Protein AF-A0A3L7P9D1-F1 (afdb_monomer_lite)

Radius of gyration: 24.06 Å; chains: 1; bounding box: 42×53×58 Å

pLDDT: mean 73.47, std 16.35, range [30.55, 92.81]

Sequence (96 aa):
MAGEGGAADATRLVRGEAVNGLHHAPRAKRVIYLFMAGGPSQFELYEPKAELQKYHGQPIPESFVKGRRFAFMDTFSKERPKLLGTQRKFSPVGDA

Structure (mmCIF, N/CA/C/O backbone):
data_AF-A0A3L7P9D1-F1
#
_entry.id   AF-A0A3L7P9D1-F1
#
loop_
_atom_site.group_PDB
_atom_site.id
_atom_site.type_symbol
_atom_site.label_atom_id
_atom_site.label_alt_id
_atom_site.label_comp_id
_atom_site.label_asym_id
_atom_site.label_entity_id
_atom_site.label_seq_id
_atom_site.pdbx_PDB_ins_code
_atom_site.Cartn_x
_atom_site.Cartn_y
_atom_site.Cartn_z
_atom_site.occupancy
_atom_site.B_iso_or_equiv
_atom_site.auth_seq_id
_atom_site.auth_comp_id
_atom_site.auth_asym_id
_atom_site.auth_atom_id
_atom_site.pdbx_PDB_model_num
ATOM 1 N N . MET A 1 1 ? -23.857 -41.419 -33.902 1.00 37.31 1 MET A N 1
ATOM 2 C CA . MET A 1 1 ? -22.542 -42.013 -33.600 1.00 37.31 1 MET A CA 1
ATOM 3 C C . MET A 1 1 ? -21.666 -40.908 -33.054 1.00 37.31 1 MET A C 1
ATOM 5 O O . MET A 1 1 ? -21.625 -39.840 -33.648 1.00 37.31 1 MET A O 1
ATOM 9 N N . ALA A 1 2 ? -21.125 -41.140 -31.862 1.00 40.75 2 ALA A N 1
ATOM 10 C CA . ALA A 1 2 ? -20.271 -40.229 -31.116 1.00 40.75 2 ALA A CA 1
ATOM 11 C C . ALA A 1 2 ? -18.891 -40.070 -31.775 1.00 40.75 2 ALA A C 1
ATOM 13 O O . ALA A 1 2 ? -18.465 -40.955 -32.513 1.00 40.75 2 ALA A O 1
ATOM 14 N N . GLY A 1 3 ? -18.200 -38.972 -31.463 1.00 30.55 3 GLY A N 1
ATOM 15 C CA . GLY A 1 3 ? -16.805 -38.771 -31.855 1.00 30.55 3 GLY A CA 1
ATOM 16 C C . GLY A 1 3 ? -16.274 -37.380 -31.514 1.00 30.55 3 GLY A C 1
ATOM 17 O O . GLY A 1 3 ? -16.286 -36.519 -32.377 1.00 30.55 3 GLY A O 1
ATOM 18 N N . GLU A 1 4 ? -15.893 -37.196 -30.242 1.00 34.75 4 GLU A N 1
ATOM 19 C CA . GLU A 1 4 ? -14.686 -36.491 -29.746 1.00 34.75 4 GLU A CA 1
ATOM 20 C C . GLU A 1 4 ? -14.373 -35.095 -30.351 1.00 34.75 4 GLU A C 1
ATOM 22 O O . GLU A 1 4 ? -14.061 -34.947 -31.521 1.00 34.75 4 GLU A O 1
ATOM 27 N N . GLY A 1 5 ? -14.455 -33.975 -29.623 1.00 43.41 5 GLY A N 1
ATOM 28 C CA . GLY A 1 5 ? -13.698 -33.692 -28.401 1.00 43.41 5 GLY A CA 1
ATOM 29 C C . GLY A 1 5 ? -12.249 -33.328 -28.755 1.00 43.41 5 GLY A C 1
ATOM 30 O O . GLY A 1 5 ? -11.432 -34.220 -28.931 1.00 43.41 5 GLY A O 1
ATOM 31 N N . GLY A 1 6 ? -11.905 -32.039 -28.862 1.00 34.44 6 GLY A N 1
ATOM 32 C CA . GLY A 1 6 ? -10.547 -31.639 -29.247 1.00 34.44 6 GLY A CA 1
ATOM 33 C C . GLY A 1 6 ? -10.198 -30.217 -28.835 1.00 34.44 6 GLY A C 1
ATOM 34 O O . GLY A 1 6 ? -10.420 -29.273 -29.583 1.00 34.44 6 GLY A O 1
ATOM 35 N N . ALA A 1 7 ? -9.653 -30.087 -27.628 1.00 43.31 7 ALA A N 1
ATOM 36 C CA . ALA A 1 7 ? -9.144 -28.872 -27.009 1.00 43.31 7 ALA A CA 1
ATOM 37 C C . ALA A 1 7 ? -7.966 -28.264 -27.799 1.00 43.31 7 ALA A C 1
ATOM 39 O O . ALA A 1 7 ? -6.804 -28.418 -27.433 1.00 43.31 7 ALA A O 1
ATOM 40 N N . ALA A 1 8 ? -8.253 -27.577 -28.900 1.00 42.84 8 ALA A N 1
ATOM 41 C CA . ALA A 1 8 ? -7.253 -26.893 -29.708 1.00 42.84 8 ALA A CA 1
ATOM 42 C C . ALA A 1 8 ? -7.055 -25.450 -29.222 1.00 42.84 8 ALA A C 1
ATOM 44 O O . ALA A 1 8 ? -7.416 -24.521 -29.929 1.00 42.84 8 ALA A O 1
ATOM 45 N N . ASP A 1 9 ? -6.515 -25.250 -28.014 1.00 46.81 9 ASP A N 1
ATOM 46 C CA . ASP A 1 9 ? -5.954 -23.924 -27.680 1.00 46.81 9 ASP A CA 1
ATOM 47 C C . ASP A 1 9 ? -4.947 -23.934 -26.518 1.00 46.81 9 ASP A C 1
ATOM 49 O O . ASP A 1 9 ? -3.943 -23.229 -26.527 1.00 46.81 9 ASP A O 1
ATOM 53 N N . ALA A 1 10 ? -5.123 -24.806 -25.523 1.00 45.78 10 ALA A N 1
ATOM 54 C CA . ALA A 1 10 ? -4.279 -24.761 -24.323 1.00 45.78 10 ALA A CA 1
ATOM 55 C C . ALA A 1 10 ? -2.873 -25.378 -24.499 1.00 45.78 10 ALA A C 1
ATOM 57 O O . ALA A 1 10 ? -1.985 -25.154 -23.678 1.00 45.78 10 ALA A O 1
ATOM 58 N N . THR A 1 11 ? -2.639 -26.166 -25.554 1.00 40.66 11 THR A N 1
ATOM 59 C CA . THR A 1 11 ? -1.399 -26.954 -25.700 1.00 40.66 11 THR A CA 1
ATOM 60 C C . THR A 1 11 ? -0.278 -26.208 -26.427 1.00 40.66 11 THR A C 1
ATOM 62 O O . THR A 1 11 ? 0.881 -26.621 -26.342 1.00 40.66 11 THR A O 1
ATOM 65 N N . ARG A 1 12 ? -0.571 -25.093 -27.115 1.00 43.53 12 ARG A N 1
ATOM 66 C CA . ARG A 1 12 ? 0.442 -24.378 -27.912 1.00 43.53 12 ARG A CA 1
ATOM 67 C C . ARG A 1 12 ? 1.491 -23.667 -27.052 1.00 43.53 12 ARG A C 1
ATOM 69 O O . ARG A 1 12 ? 2.625 -23.513 -27.482 1.00 43.53 12 ARG A O 1
ATOM 76 N N . LEU A 1 13 ? 1.155 -23.313 -25.813 1.00 48.75 13 LEU A N 1
ATOM 77 C CA . LEU A 1 13 ? 2.091 -22.672 -24.882 1.00 48.75 13 LEU A CA 1
ATOM 78 C C . LEU A 1 13 ? 3.140 -23.635 -24.299 1.00 48.75 13 LEU A C 1
ATOM 80 O O . LEU A 1 13 ? 4.134 -23.182 -23.736 1.00 48.75 13 LEU A O 1
ATOM 84 N N . VAL A 1 14 ? 2.945 -24.953 -24.424 1.00 49.16 14 VAL A N 1
ATOM 85 C CA . VAL A 1 14 ? 3.792 -25.956 -23.751 1.00 49.16 14 VAL A CA 1
ATOM 86 C C . VAL A 1 14 ? 4.981 -26.394 -24.615 1.00 49.16 14 VAL A C 1
ATOM 88 O O . VAL A 1 14 ? 5.988 -26.873 -24.096 1.00 49.16 14 VAL A O 1
ATOM 91 N N . ARG A 1 15 ? 4.916 -26.196 -25.935 1.00 48.84 15 ARG A N 1
ATOM 92 C CA . ARG A 1 15 ? 6.065 -26.374 -26.830 1.00 48.84 15 ARG A CA 1
ATOM 93 C C . ARG A 1 15 ? 6.541 -25.000 -27.243 1.00 48.84 15 ARG A C 1
ATOM 95 O O . ARG A 1 15 ? 5.777 -24.257 -27.839 1.00 48.84 15 ARG A O 1
ATOM 102 N N . GLY A 1 16 ? 7.794 -24.682 -26.924 1.00 50.84 16 GLY A N 1
ATOM 103 C CA . GLY A 1 16 ? 8.488 -23.464 -27.341 1.00 50.84 16 GLY A CA 1
ATOM 104 C C . GLY A 1 16 ? 8.674 -23.367 -28.856 1.00 50.84 16 GLY A C 1
ATOM 105 O O . GLY A 1 16 ? 9.798 -23.268 -29.338 1.00 50.84 16 GLY A O 1
ATOM 106 N N . GLU A 1 17 ? 7.584 -23.404 -29.615 1.00 55.59 17 GLU A N 1
ATOM 107 C CA . GLU A 1 17 ? 7.549 -22.871 -30.961 1.00 55.59 17 GLU A CA 1
ATOM 108 C C . GLU A 1 17 ? 7.696 -21.364 -30.821 1.00 55.59 17 GLU A C 1
ATOM 110 O O . GLU A 1 17 ? 6.856 -20.684 -30.228 1.00 55.59 17 GLU A O 1
ATOM 115 N N . ALA A 1 18 ? 8.833 -20.865 -31.300 1.00 56.50 18 ALA A N 1
ATOM 116 C CA . ALA A 1 18 ? 9.128 -19.452 -31.342 1.00 56.50 18 ALA A CA 1
ATOM 117 C C . ALA A 1 18 ? 7.920 -18.706 -31.918 1.00 56.50 18 ALA A C 1
ATOM 119 O O . ALA A 1 18 ? 7.480 -18.983 -33.033 1.00 56.50 18 ALA A O 1
ATOM 120 N N . VAL A 1 19 ? 7.400 -17.749 -31.148 1.00 58.94 19 VAL A N 1
ATOM 121 C CA . VAL A 1 19 ? 6.611 -16.644 -31.689 1.00 58.94 19 VAL A CA 1
ATOM 122 C C . VAL A 1 19 ? 7.398 -16.102 -32.879 1.00 58.94 19 VAL A C 1
ATOM 124 O O . VAL A 1 19 ? 8.484 -15.541 -32.716 1.00 58.94 19 VAL A O 1
ATOM 127 N N . ASN A 1 20 ? 6.896 -16.394 -34.077 1.00 59.56 20 ASN A N 1
ATOM 128 C CA . ASN A 1 20 ? 7.526 -16.052 -35.341 1.00 59.56 20 ASN A CA 1
ATOM 129 C C . ASN A 1 20 ? 7.542 -14.518 -35.418 1.00 59.56 20 ASN A C 1
ATOM 131 O O . ASN A 1 20 ? 6.519 -13.901 -35.699 1.00 59.56 20 ASN A O 1
ATOM 135 N N . GLY A 1 21 ? 8.659 -13.900 -35.027 1.00 64.75 21 GLY A N 1
ATOM 136 C CA . GLY A 1 21 ? 8.741 -12.447 -34.841 1.00 64.75 21 GLY A CA 1
ATOM 137 C C . GLY A 1 21 ? 9.845 -11.951 -33.904 1.00 64.75 21 GLY A C 1
ATOM 138 O O . GLY A 1 21 ? 10.117 -10.756 -33.880 1.00 64.75 21 GLY A O 1
ATOM 139 N N . LEU A 1 22 ? 10.526 -12.823 -33.155 1.00 72.44 22 LEU A N 1
ATOM 140 C CA . LEU A 1 22 ? 11.705 -12.408 -32.390 1.00 72.44 22 LEU A CA 1
ATOM 141 C C . LEU A 1 22 ? 12.967 -12.543 -33.248 1.00 72.44 22 LEU A C 1
ATOM 143 O O . LEU A 1 22 ? 13.316 -13.640 -33.678 1.00 72.44 22 LEU A O 1
ATOM 147 N N . HIS A 1 23 ? 13.695 -11.438 -33.444 1.00 78.94 23 HIS A N 1
ATOM 148 C CA . HIS A 1 23 ? 14.982 -11.425 -34.159 1.00 78.94 23 HIS A CA 1
ATOM 149 C C . HIS A 1 23 ? 16.032 -12.375 -33.543 1.00 78.94 23 HIS A C 1
ATOM 151 O O . HIS A 1 23 ? 16.993 -12.763 -34.209 1.00 78.94 23 HIS A O 1
ATOM 157 N N . HIS A 1 24 ? 15.852 -12.781 -32.280 1.00 80.69 24 HIS A N 1
ATOM 158 C CA . HIS A 1 24 ? 16.703 -13.739 -31.580 1.00 80.69 24 HIS A CA 1
ATOM 159 C C . HIS A 1 24 ? 15.882 -14.733 -30.753 1.00 80.69 24 HIS A C 1
ATOM 161 O O . HIS A 1 24 ? 14.875 -14.373 -30.148 1.00 80.69 24 HIS A O 1
ATOM 167 N N . ALA A 1 25 ? 16.375 -15.972 -30.656 1.00 80.44 25 ALA A N 1
ATOM 168 C CA . ALA A 1 25 ? 15.793 -16.983 -29.781 1.00 80.44 25 ALA A CA 1
ATOM 169 C C . ALA A 1 25 ? 15.887 -16.556 -28.297 1.00 80.44 25 ALA A C 1
ATOM 171 O O . ALA A 1 25 ? 16.968 -16.133 -27.856 1.00 80.44 25 ALA A O 1
ATOM 172 N N . PRO A 1 26 ? 14.801 -16.682 -27.510 1.00 78.44 26 PRO A N 1
ATOM 173 C CA . PRO A 1 26 ? 14.829 -16.378 -26.083 1.00 78.44 26 PRO A CA 1
ATOM 174 C C . PRO A 1 26 ? 15.822 -17.302 -25.362 1.00 78.44 26 PRO A C 1
ATOM 176 O O . PRO A 1 26 ? 15.839 -18.510 -25.579 1.00 78.44 26 PRO A O 1
ATOM 179 N N . ARG A 1 27 ? 16.683 -16.727 -24.510 1.00 79.25 27 ARG A N 1
ATOM 180 C CA . ARG A 1 27 ? 17.819 -17.434 -23.885 1.00 79.25 27 ARG A CA 1
ATOM 181 C C . ARG A 1 27 ? 17.999 -17.093 -22.401 1.00 79.25 27 ARG A C 1
ATOM 183 O O . ARG A 1 27 ? 19.060 -16.634 -21.980 1.00 79.25 27 ARG A O 1
ATOM 190 N N . ALA A 1 28 ? 16.968 -17.302 -21.586 1.00 86.31 28 ALA A N 1
ATOM 191 C CA . ALA A 1 28 ? 17.119 -17.197 -20.135 1.00 86.31 28 ALA A CA 1
ATOM 192 C C . ALA A 1 28 ? 17.859 -18.437 -19.598 1.00 86.31 28 ALA A C 1
ATOM 194 O O . ALA A 1 28 ? 17.353 -19.551 -19.687 1.00 86.31 28 ALA A O 1
ATOM 195 N N . LYS A 1 29 ? 19.074 -18.255 -19.056 1.00 84.88 29 LYS A N 1
ATOM 196 C CA . LYS A 1 29 ? 19.880 -19.358 -18.491 1.00 84.88 29 LYS A CA 1
ATOM 197 C C . LYS A 1 29 ? 19.548 -19.660 -17.027 1.00 84.88 29 LYS A C 1
ATOM 199 O O . LYS A 1 29 ? 19.759 -20.781 -16.582 1.00 84.88 29 LYS A O 1
ATOM 204 N N . ARG A 1 30 ? 19.115 -18.651 -16.261 1.00 88.12 30 ARG A N 1
ATOM 205 C CA . ARG A 1 30 ? 18.793 -18.747 -14.827 1.00 88.12 30 ARG A CA 1
ATOM 206 C C . ARG A 1 30 ? 17.700 -17.740 -14.491 1.00 88.12 30 ARG A C 1
ATOM 208 O O . ARG A 1 30 ? 17.770 -16.603 -14.952 1.00 88.12 30 ARG A O 1
ATOM 215 N N . VAL A 1 31 ? 16.741 -18.149 -13.669 1.00 82.62 31 VAL A N 1
ATOM 216 C CA . VAL A 1 31 ? 15.716 -17.273 -13.091 1.00 82.62 31 VAL A CA 1
ATOM 217 C C . VAL A 1 31 ? 15.914 -17.301 -11.582 1.00 82.62 31 VAL A C 1
ATOM 219 O O . VAL A 1 31 ? 15.860 -18.368 -10.977 1.00 82.62 31 VAL A O 1
ATOM 222 N N . ILE A 1 32 ? 16.194 -16.147 -10.980 1.00 83.81 32 ILE A N 1
ATOM 223 C CA . ILE A 1 32 ? 16.315 -16.007 -9.527 1.00 83.81 32 ILE A CA 1
ATOM 224 C C . ILE A 1 32 ? 15.006 -15.396 -9.032 1.00 83.81 32 ILE A C 1
ATOM 226 O O . ILE A 1 32 ? 14.707 -14.248 -9.352 1.00 83.81 32 ILE A O 1
ATOM 230 N N . TYR A 1 33 ? 14.227 -16.168 -8.276 1.00 78.12 33 TYR A N 1
ATOM 231 C CA . TYR A 1 33 ? 13.002 -15.700 -7.630 1.00 78.12 33 TYR A CA 1
ATOM 232 C C . TYR A 1 33 ? 13.243 -15.563 -6.127 1.00 78.12 33 TYR A C 1
ATOM 234 O O . TYR A 1 33 ? 13.523 -16.549 -5.446 1.00 78.12 33 TYR A O 1
ATOM 242 N N . LEU A 1 34 ? 13.162 -14.334 -5.618 1.00 76.00 34 LEU A N 1
ATOM 243 C CA . LEU A 1 34 ? 13.328 -14.024 -4.200 1.00 76.00 34 LEU A CA 1
ATOM 244 C C . LEU A 1 34 ? 11.959 -13.741 -3.577 1.00 76.00 34 LEU A C 1
ATOM 246 O O . LEU A 1 34 ? 11.312 -12.753 -3.919 1.00 76.00 34 LEU A O 1
ATOM 250 N N . PHE A 1 35 ? 11.538 -14.583 -2.632 1.00 70.44 35 PHE A N 1
ATOM 251 C CA . PHE A 1 35 ? 10.378 -14.314 -1.785 1.00 70.44 35 PHE A CA 1
ATOM 252 C C . PHE A 1 35 ? 10.846 -13.653 -0.486 1.00 70.44 35 PHE A C 1
ATOM 254 O O . PHE A 1 35 ? 11.356 -14.311 0.420 1.00 70.44 35 PHE A O 1
ATOM 261 N N . MET A 1 36 ? 10.714 -12.329 -0.409 1.00 74.06 36 MET A N 1
ATOM 262 C CA . MET A 1 36 ? 11.082 -11.561 0.779 1.00 74.06 36 MET A CA 1
ATOM 263 C C . MET A 1 36 ? 9.932 -11.587 1.789 1.00 74.06 36 MET A C 1
ATOM 265 O O . MET A 1 36 ? 8.981 -10.811 1.680 1.00 74.06 36 MET A O 1
ATOM 269 N N . ALA A 1 37 ? 10.019 -12.469 2.787 1.00 73.31 37 ALA A N 1
ATOM 270 C CA . ALA A 1 37 ? 9.092 -12.454 3.913 1.00 73.31 37 ALA A CA 1
ATOM 271 C C . ALA A 1 37 ? 9.236 -11.125 4.679 1.00 73.31 37 ALA A C 1
ATOM 273 O O . 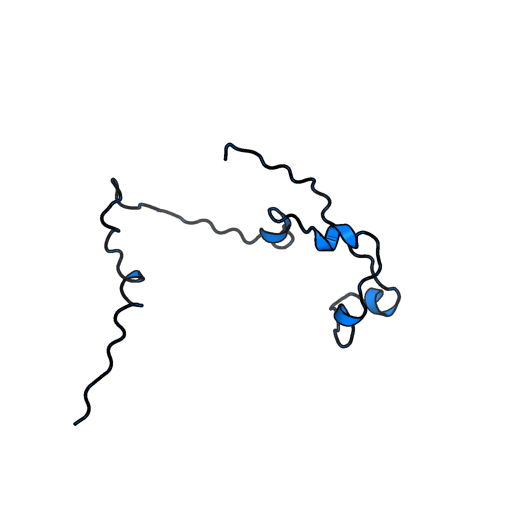ALA A 1 37 ? 10.306 -10.812 5.195 1.00 73.31 37 ALA A O 1
ATOM 274 N N . GLY A 1 38 ? 8.164 -10.331 4.715 1.00 73.31 38 GLY A N 1
ATOM 275 C CA . GLY A 1 38 ? 8.144 -9.013 5.360 1.00 73.31 38 GLY A CA 1
ATOM 276 C C . GLY A 1 38 ? 8.483 -7.831 4.446 1.00 73.31 38 GLY A C 1
ATOM 277 O O . GLY A 1 38 ? 8.449 -6.691 4.904 1.00 73.31 38 GLY A O 1
ATOM 278 N N . GLY A 1 39 ? 8.775 -8.067 3.162 1.00 76.25 39 GLY A N 1
ATOM 279 C CA . GLY A 1 39 ? 8.889 -6.994 2.174 1.00 76.25 39 GLY A CA 1
ATOM 280 C C . GLY A 1 39 ? 7.511 -6.481 1.725 1.00 76.25 39 GLY A C 1
ATOM 281 O O . GLY A 1 39 ? 6.548 -7.253 1.706 1.00 76.25 39 GLY A O 1
ATOM 282 N N . PRO A 1 40 ? 7.386 -5.199 1.339 1.00 73.88 40 PRO A N 1
ATOM 283 C CA . PRO A 1 40 ? 6.151 -4.689 0.755 1.00 73.88 40 PRO A CA 1
ATOM 284 C C . PRO A 1 40 ? 5.861 -5.420 -0.563 1.00 73.88 40 PRO A C 1
ATOM 286 O O . PRO A 1 40 ? 6.744 -5.582 -1.406 1.00 73.88 40 PRO A O 1
ATOM 289 N N . SER A 1 41 ? 4.622 -5.885 -0.737 1.00 77.19 41 SER A N 1
ATOM 290 C CA . SER A 1 41 ? 4.214 -6.568 -1.969 1.00 77.19 41 SER A CA 1
ATOM 291 C C . SER A 1 41 ? 4.246 -5.616 -3.173 1.00 77.19 41 SER A C 1
ATOM 293 O O . SER A 1 41 ? 4.237 -4.394 -3.016 1.00 77.19 41 SER A O 1
ATOM 295 N N . GLN A 1 42 ? 4.213 -6.155 -4.396 1.00 78.69 42 GLN A N 1
ATOM 296 C CA . GLN A 1 42 ? 4.093 -5.342 -5.614 1.00 78.69 42 GLN A CA 1
ATOM 297 C C . GLN A 1 42 ? 2.888 -4.382 -5.546 1.00 78.69 42 GLN A C 1
ATOM 299 O O . GLN A 1 42 ? 2.999 -3.218 -5.927 1.00 78.69 42 GLN A O 1
ATOM 304 N N . PHE A 1 43 ? 1.761 -4.842 -4.995 1.00 77.19 43 PHE A N 1
ATOM 305 C CA . PHE A 1 43 ? 0.561 -4.024 -4.801 1.00 77.19 43 PHE A CA 1
ATOM 306 C C . PHE A 1 43 ? 0.740 -2.940 -3.732 1.00 77.19 43 PHE A C 1
ATOM 308 O O . PHE A 1 43 ? 0.054 -1.923 -3.756 1.00 77.19 43 PHE A O 1
ATOM 315 N N . GLU A 1 44 ? 1.648 -3.130 -2.774 1.00 78.75 44 GLU A N 1
ATOM 316 C CA . GLU A 1 44 ? 2.005 -2.082 -1.812 1.00 78.75 44 GLU A CA 1
ATOM 317 C C . GLU A 1 44 ? 2.941 -1.030 -2.407 1.00 78.75 44 GLU A C 1
ATOM 319 O O . GLU A 1 44 ? 2.931 0.121 -1.973 1.00 78.75 44 GLU A O 1
ATOM 324 N N . LEU A 1 45 ? 3.738 -1.405 -3.408 1.00 80.06 45 LEU A N 1
ATOM 325 C CA . LEU A 1 45 ? 4.786 -0.549 -3.955 1.00 80.06 45 LEU A CA 1
ATOM 326 C C . LEU A 1 45 ? 4.353 0.309 -5.141 1.00 80.06 45 LEU A C 1
ATOM 328 O O . LEU A 1 45 ? 4.863 1.422 -5.271 1.00 80.06 45 LEU A O 1
ATOM 332 N N . TYR A 1 46 ? 3.477 -0.203 -6.006 1.00 78.56 46 TYR A N 1
ATOM 333 C CA . TYR A 1 46 ? 3.231 0.395 -7.326 1.00 78.56 46 TYR A CA 1
ATOM 334 C C . TYR A 1 46 ? 1.795 0.869 -7.554 1.00 78.56 46 TYR A C 1
ATOM 336 O O . TYR A 1 46 ? 1.507 1.415 -8.614 1.00 78.56 46 TYR A O 1
ATOM 344 N N . GLU A 1 47 ? 0.899 0.681 -6.584 1.00 82.06 47 GLU A N 1
ATOM 345 C CA . GLU A 1 47 ? -0.517 1.007 -6.744 1.00 82.06 47 GLU A CA 1
ATOM 346 C C . GLU A 1 47 ? -0.933 2.158 -5.804 1.00 82.06 47 GLU A C 1
ATOM 348 O O . GLU A 1 47 ? -0.754 2.064 -4.581 1.00 82.06 47 GLU A O 1
ATOM 353 N N . PRO A 1 48 ? -1.445 3.276 -6.355 1.00 84.62 48 PRO A N 1
ATOM 354 C CA . PRO A 1 48 ? -1.940 4.390 -5.560 1.00 84.62 48 PRO A CA 1
ATOM 355 C C . PRO A 1 48 ? -3.332 4.086 -4.979 1.00 84.62 48 PRO A C 1
ATOM 357 O O . PRO A 1 48 ? -4.351 4.272 -5.637 1.00 84.62 48 PRO A O 1
ATOM 360 N N . LYS A 1 49 ? -3.392 3.742 -3.688 1.00 88.31 49 LYS A N 1
ATOM 361 C CA . LYS A 1 49 ? -4.645 3.405 -2.984 1.00 88.31 49 LYS A CA 1
ATOM 362 C C . LYS A 1 49 ? -5.504 4.635 -2.663 1.00 88.31 49 LYS A C 1
ATOM 364 O O . LYS A 1 49 ? -5.575 5.074 -1.512 1.00 88.31 49 LYS A O 1
ATOM 369 N N . ALA A 1 50 ? -6.176 5.196 -3.668 1.00 89.81 50 ALA A N 1
ATOM 370 C CA . ALA A 1 50 ? -6.955 6.431 -3.531 1.00 89.81 50 ALA A CA 1
ATOM 371 C C . ALA A 1 50 ? -8.057 6.343 -2.460 1.00 89.81 50 ALA A C 1
ATOM 373 O O . ALA A 1 50 ? -8.254 7.286 -1.697 1.00 89.81 50 ALA A O 1
ATOM 374 N N . GLU A 1 51 ? -8.764 5.215 -2.362 1.00 90.31 51 GLU A N 1
ATOM 375 C CA . GLU A 1 51 ? -9.789 5.025 -1.328 1.00 90.31 51 GLU A CA 1
ATOM 376 C C . GLU A 1 51 ? -9.185 4.926 0.071 1.00 90.31 51 GLU A C 1
ATOM 378 O O . GLU A 1 51 ? -9.637 5.613 0.984 1.00 90.31 51 GLU A O 1
ATOM 383 N N . LEU A 1 52 ? -8.113 4.148 0.237 1.00 89.75 52 LEU A N 1
ATOM 384 C CA . LEU A 1 52 ? -7.440 4.006 1.529 1.00 89.75 52 LEU A CA 1
ATOM 385 C C . LEU A 1 52 ? -6.871 5.343 2.025 1.00 89.75 52 LEU A C 1
ATOM 387 O O . LEU A 1 52 ? -6.856 5.596 3.228 1.00 89.75 52 LEU A O 1
ATOM 391 N N . GLN A 1 53 ? -6.459 6.221 1.105 1.00 90.62 53 GLN A N 1
ATOM 392 C CA . GLN A 1 53 ? -6.044 7.581 1.442 1.00 90.62 53 GLN A CA 1
ATOM 393 C C . GLN A 1 53 ? -7.185 8.447 1.972 1.00 90.62 53 GLN A C 1
ATOM 395 O O . GLN A 1 53 ? -6.974 9.198 2.922 1.00 90.62 53 GLN A O 1
ATOM 400 N N . LYS A 1 54 ? -8.400 8.327 1.421 1.00 92.62 54 LYS A N 1
ATOM 401 C CA . LYS A 1 54 ? -9.575 9.069 1.922 1.00 92.62 54 LYS A CA 1
ATOM 402 C C . LYS A 1 54 ? -9.903 8.705 3.371 1.00 92.62 54 LYS A C 1
ATOM 404 O O . LYS A 1 54 ? -10.318 9.564 4.142 1.00 92.62 54 LYS A O 1
ATOM 409 N N . TYR A 1 55 ? -9.697 7.442 3.738 1.00 92.56 55 TYR A N 1
ATOM 410 C CA . TYR A 1 55 ? -9.962 6.928 5.081 1.00 92.56 55 TYR A CA 1
ATOM 411 C C . TYR A 1 55 ? -8.726 6.929 5.995 1.00 92.56 55 TYR A C 1
ATOM 413 O O . TYR A 1 55 ? -8.773 6.357 7.085 1.00 92.56 55 TYR A O 1
ATOM 421 N N . HIS A 1 56 ? -7.621 7.564 5.592 1.00 92.12 56 HIS A N 1
ATOM 422 C CA . HIS A 1 56 ? -6.399 7.608 6.393 1.00 92.12 56 HIS A CA 1
ATOM 423 C C . HIS A 1 56 ? -6.675 8.160 7.804 1.00 92.12 56 HIS A C 1
ATOM 425 O O . HIS A 1 56 ? -7.277 9.221 7.970 1.00 92.12 56 HIS A O 1
ATOM 431 N N . GLY A 1 57 ? -6.243 7.426 8.831 1.00 91.50 57 GLY A N 1
ATOM 432 C CA . GLY A 1 57 ? -6.424 7.791 10.238 1.00 91.50 57 GLY A CA 1
ATOM 433 C C . GLY A 1 57 ? -7.824 7.525 10.808 1.00 91.50 57 GLY A C 1
ATOM 434 O O . GLY A 1 57 ? -8.020 7.691 12.014 1.00 91.50 57 GLY A O 1
ATOM 435 N N . GLN A 1 58 ? -8.781 7.082 9.990 1.00 92.81 58 GLN A N 1
ATOM 436 C CA . GLN A 1 58 ? -10.126 6.715 10.438 1.00 92.81 58 GLN A CA 1
ATOM 437 C C . GLN A 1 58 ? -10.155 5.268 10.951 1.00 92.81 58 GLN A C 1
ATOM 439 O O . GLN A 1 58 ? -9.367 4.441 10.484 1.00 92.81 58 GLN A O 1
ATOM 444 N N . PRO A 1 59 ? -11.033 4.931 11.913 1.00 90.50 59 PRO A N 1
ATOM 445 C CA . PRO A 1 59 ? -11.178 3.556 12.375 1.00 90.50 59 PRO A CA 1
ATOM 446 C C . PRO A 1 59 ? -11.638 2.643 11.235 1.00 90.50 59 PRO A C 1
ATOM 448 O O . PRO A 1 59 ? -12.425 3.044 10.376 1.00 90.50 59 PRO A O 1
ATOM 451 N N . ILE A 1 60 ? -11.171 1.396 11.253 1.00 88.88 60 ILE A N 1
ATOM 452 C CA . ILE A 1 60 ? -11.604 0.386 10.288 1.00 88.88 60 ILE A CA 1
ATOM 453 C C . ILE A 1 60 ? -13.139 0.200 10.332 1.00 88.88 60 ILE A C 1
ATOM 455 O O . ILE A 1 60 ? -13.717 0.108 11.424 1.00 88.88 60 ILE A O 1
ATOM 459 N N . PRO A 1 61 ? -13.827 0.136 9.174 1.00 88.94 61 PRO A N 1
ATOM 460 C CA . PRO A 1 61 ? -15.264 -0.099 9.149 1.00 88.94 61 PRO A CA 1
ATOM 461 C C . PRO A 1 61 ?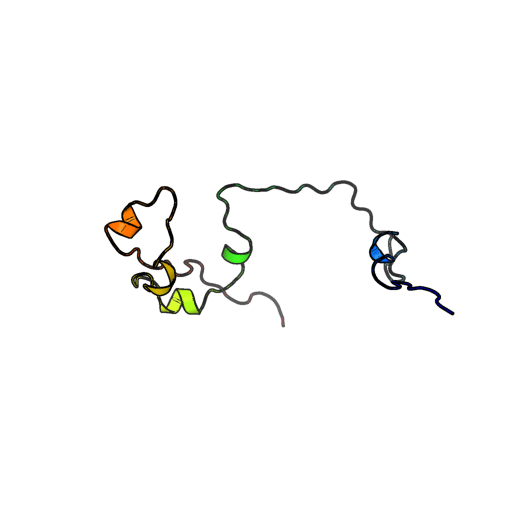 -15.622 -1.487 9.692 1.00 88.94 61 PRO A C 1
ATOM 463 O O . PRO A 1 61 ? -14.931 -2.475 9.436 1.00 88.94 61 PRO A O 1
ATOM 466 N N . GLU A 1 62 ? -16.755 -1.572 10.392 1.00 85.62 62 GLU A N 1
ATOM 467 C CA . GLU A 1 62 ? -17.219 -2.805 11.049 1.00 85.62 62 GLU A CA 1
ATOM 468 C C . GLU A 1 62 ? -17.383 -3.974 10.068 1.00 85.62 62 GLU A C 1
ATOM 470 O O . GLU A 1 62 ? -17.125 -5.126 10.414 1.00 85.62 62 GLU A O 1
ATOM 475 N N . SER A 1 63 ? -17.754 -3.679 8.819 1.00 87.81 63 SER A N 1
ATOM 476 C CA . SER A 1 63 ? -17.924 -4.671 7.754 1.00 87.81 63 SER A CA 1
ATOM 477 C C . SER A 1 63 ? -16.672 -5.515 7.498 1.00 87.81 63 SER A C 1
ATOM 479 O O . SER A 1 6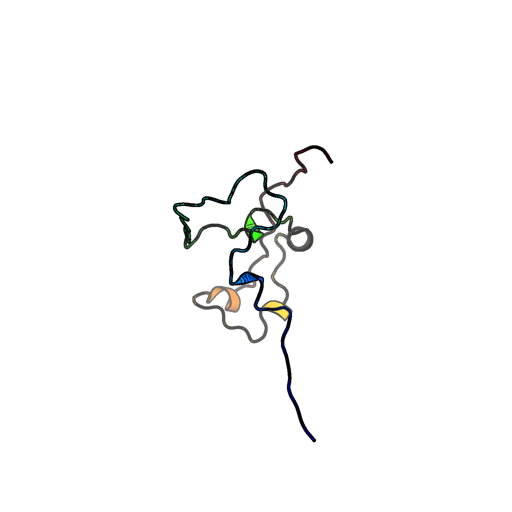3 ? -16.792 -6.640 7.022 1.00 87.81 63 SER A O 1
ATOM 481 N N . PHE A 1 64 ? -15.479 -5.005 7.818 1.00 83.25 64 PHE A N 1
ATOM 482 C CA . PHE A 1 64 ? -14.212 -5.709 7.601 1.00 83.25 64 PHE A CA 1
ATOM 483 C C . PHE A 1 64 ? -13.757 -6.546 8.803 1.00 83.25 64 PHE A C 1
ATOM 485 O O . PHE A 1 64 ? -12.909 -7.429 8.640 1.00 83.25 64 PHE A O 1
ATOM 492 N N . VAL A 1 65 ? -14.315 -6.284 9.989 1.00 83.88 65 VAL A N 1
ATOM 493 C CA . VAL A 1 65 ? -13.925 -6.919 11.259 1.00 83.88 65 VAL A CA 1
ATOM 494 C C . VAL A 1 65 ? -14.959 -7.950 11.710 1.00 83.88 65 VAL A C 1
ATOM 496 O O . VAL A 1 65 ? -14.597 -8.988 12.268 1.00 83.88 65 VAL A O 1
ATOM 499 N N . LYS A 1 66 ? -16.246 -7.711 11.432 1.00 83.56 66 LYS A N 1
ATOM 500 C CA . LYS A 1 66 ? -17.348 -8.557 11.897 1.00 83.56 66 LYS A CA 1
ATOM 501 C C . LYS A 1 66 ? -17.154 -10.021 11.480 1.00 83.56 66 LYS A C 1
ATOM 503 O O . LYS A 1 66 ? -17.101 -10.348 10.297 1.00 83.56 66 LYS A O 1
ATOM 508 N N . GLY A 1 67 ? -17.075 -10.910 12.472 1.00 82.12 67 GLY A N 1
ATOM 509 C CA . GLY A 1 67 ? -16.951 -12.360 12.277 1.00 82.12 67 GLY A CA 1
ATOM 510 C C . GLY A 1 67 ? -15.554 -12.851 11.878 1.00 82.12 67 GLY A C 1
ATOM 511 O O . GLY A 1 67 ? -15.400 -14.036 11.582 1.00 82.12 67 GLY A O 1
ATOM 512 N N . ARG A 1 68 ? -14.532 -11.982 11.865 1.00 82.19 68 ARG A N 1
ATOM 513 C CA . ARG A 1 68 ? -13.157 -12.339 11.482 1.00 82.19 68 ARG A CA 1
ATOM 514 C C . ARG A 1 68 ? -12.250 -12.359 12.708 1.00 82.19 68 ARG A C 1
ATOM 516 O O . ARG A 1 68 ? -12.220 -11.411 13.483 1.00 82.19 68 ARG A O 1
ATOM 523 N N . ARG A 1 69 ? -11.484 -13.443 12.872 1.00 76.75 69 ARG A N 1
ATOM 524 C CA . ARG A 1 69 ? -10.465 -13.564 13.923 1.00 76.75 69 ARG A CA 1
ATOM 525 C C . ARG A 1 69 ? -9.087 -13.308 13.325 1.00 76.75 69 ARG A C 1
ATOM 527 O O . ARG A 1 69 ? -8.589 -14.133 12.562 1.00 76.75 69 ARG A O 1
ATOM 534 N N . PHE A 1 70 ? -8.474 -12.187 13.685 1.00 78.75 70 PHE A N 1
ATOM 535 C CA . PHE A 1 70 ? -7.109 -11.867 13.274 1.00 78.75 70 PHE A CA 1
ATOM 536 C C . PHE A 1 70 ? -6.113 -12.573 14.198 1.00 78.75 70 PHE A C 1
ATOM 538 O O . PHE A 1 70 ? -6.207 -12.484 15.422 1.00 78.75 70 PHE A O 1
ATOM 545 N N . ALA A 1 71 ? -5.181 -13.330 13.617 1.00 73.44 71 ALA A N 1
ATOM 546 C CA . ALA A 1 71 ? -4.167 -14.036 14.389 1.00 73.44 71 ALA A CA 1
ATOM 547 C C . ALA A 1 71 ? -3.225 -13.026 15.064 1.00 73.44 71 ALA A C 1
ATOM 549 O O . ALA A 1 71 ? -2.785 -12.074 14.428 1.00 73.44 71 ALA A O 1
ATOM 550 N N . PHE A 1 72 ? -2.916 -13.247 16.344 1.00 66.69 72 PHE A N 1
ATOM 551 C CA . PHE A 1 72 ? -1.959 -12.449 17.128 1.00 66.69 72 PHE A CA 1
ATOM 552 C C . PHE A 1 72 ? -2.337 -10.976 17.379 1.00 66.69 72 PHE A C 1
ATOM 554 O O . PHE A 1 72 ? -1.518 -10.228 17.904 1.00 66.69 72 PHE A O 1
ATOM 561 N N . MET A 1 73 ? -3.571 -10.553 17.074 1.00 69.25 73 MET A N 1
ATOM 562 C CA . MET A 1 73 ? -4.026 -9.176 17.297 1.00 69.25 73 MET A CA 1
ATOM 563 C C . MET A 1 73 ? -5.251 -9.123 18.214 1.00 69.25 73 MET A C 1
ATOM 565 O O . MET A 1 73 ? -6.377 -8.920 17.767 1.00 69.25 73 MET A O 1
ATOM 569 N N . ASP A 1 74 ? -5.016 -9.250 19.520 1.00 65.69 74 ASP A N 1
ATOM 570 C CA . ASP A 1 74 ? -6.025 -8.962 20.557 1.00 65.69 74 ASP A CA 1
ATOM 571 C C . ASP A 1 74 ? -6.438 -7.473 20.560 1.00 65.69 74 ASP A C 1
ATOM 573 O O . ASP A 1 74 ? -7.495 -7.083 21.050 1.00 65.69 74 ASP A O 1
ATOM 577 N N . THR A 1 75 ? -5.622 -6.618 19.936 1.00 62.09 75 THR A N 1
ATOM 578 C CA . THR A 1 75 ? -5.877 -5.187 19.762 1.00 62.09 75 THR A CA 1
ATOM 579 C C . THR A 1 75 ? -7.172 -4.907 19.008 1.00 62.09 75 THR A C 1
ATOM 581 O O . THR A 1 75 ? -7.887 -4.007 19.420 1.00 62.09 75 THR A O 1
ATOM 584 N N . PHE A 1 76 ? -7.530 -5.698 17.985 1.00 66.50 76 PHE A N 1
ATOM 585 C CA . PHE A 1 76 ? -8.785 -5.507 17.235 1.00 66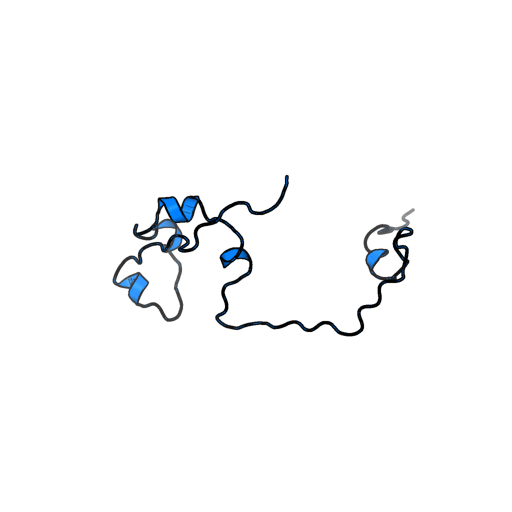.50 76 PHE A CA 1
ATOM 586 C C . PHE A 1 76 ? -10.044 -5.727 18.093 1.00 66.50 76 PHE A C 1
ATOM 588 O O . PHE A 1 76 ? -11.112 -5.234 17.733 1.00 66.50 76 PHE A O 1
ATOM 595 N N . SER A 1 77 ? -9.921 -6.443 19.216 1.00 65.38 77 SER A N 1
ATOM 596 C CA . SER A 1 77 ? -11.000 -6.662 20.187 1.00 65.38 77 SER A CA 1
ATOM 597 C C . SER A 1 77 ? -11.073 -5.564 21.254 1.00 65.38 77 SER A C 1
ATOM 599 O O . SER A 1 77 ? -12.127 -5.373 21.855 1.00 65.38 77 SER A O 1
ATOM 601 N N . LYS A 1 78 ? -9.964 -4.854 21.506 1.00 70.38 78 LYS A N 1
ATOM 602 C CA . LYS A 1 78 ? -9.846 -3.812 22.542 1.00 70.38 78 LYS A CA 1
ATOM 603 C C . LYS A 1 78 ? -10.105 -2.411 21.993 1.00 70.38 78 LYS A C 1
ATOM 605 O O . LYS A 1 78 ? -10.841 -1.644 22.602 1.00 70.38 78 LYS A O 1
ATOM 610 N N . GLU A 1 79 ? -9.536 -2.090 20.834 1.00 75.94 79 GLU A N 1
ATOM 611 C CA . GLU A 1 79 ? -9.674 -0.792 20.172 1.00 75.94 79 GLU A CA 1
ATOM 612 C C . GLU A 1 79 ? -9.727 -0.972 18.653 1.00 75.94 79 GLU A C 1
ATOM 614 O O . GLU A 1 79 ? -9.008 -1.788 18.079 1.00 75.94 79 GLU A O 1
ATOM 619 N N . ARG A 1 80 ? -10.563 -0.186 17.965 1.00 80.62 80 ARG A N 1
ATOM 620 C CA . ARG A 1 80 ? -10.633 -0.250 16.499 1.00 80.62 80 ARG A CA 1
ATOM 621 C C . ARG A 1 80 ? -9.362 0.356 15.900 1.00 80.62 80 ARG A C 1
ATOM 623 O O . ARG A 1 80 ? -9.155 1.563 16.054 1.00 80.62 80 ARG A O 1
ATOM 630 N N . PRO A 1 81 ? -8.532 -0.423 15.186 1.00 84.88 81 PRO A N 1
ATOM 631 C CA . PRO A 1 81 ? -7.326 0.119 14.589 1.00 84.88 81 PRO A CA 1
ATOM 632 C C . PRO A 1 81 ? -7.680 1.108 13.483 1.00 84.88 81 PRO A C 1
ATOM 634 O O . PRO A 1 81 ? -8.692 0.979 12.786 1.00 84.88 81 PRO A O 1
ATOM 637 N N . LYS A 1 82 ? -6.821 2.115 13.340 1.00 90.56 82 LYS A N 1
ATOM 638 C CA . LYS A 1 82 ? -6.947 3.146 12.315 1.00 90.56 82 LYS A CA 1
ATOM 639 C C . LYS A 1 82 ? -6.363 2.656 10.998 1.00 90.56 82 LYS A C 1
ATOM 641 O O . LYS A 1 82 ? -5.341 1.971 10.977 1.00 90.56 82 LYS A O 1
ATOM 646 N N . LEU A 1 83 ? -7.001 3.036 9.901 1.00 91.12 83 LEU A N 1
ATOM 647 C CA . LEU A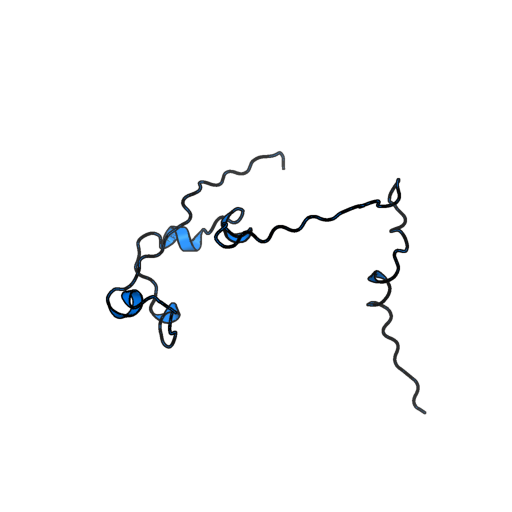 1 83 ? -6.533 2.742 8.557 1.00 91.12 83 LEU A CA 1
ATOM 648 C C . LEU A 1 83 ? -5.278 3.560 8.245 1.00 91.12 83 LEU A C 1
ATOM 650 O O . LEU A 1 83 ? -5.239 4.776 8.444 1.00 91.12 83 LEU A O 1
ATOM 654 N N . LEU A 1 84 ? -4.256 2.882 7.725 1.00 90.00 84 LEU A N 1
ATOM 655 C CA . LEU A 1 84 ? -3.020 3.507 7.277 1.00 90.00 84 LEU A CA 1
ATOM 656 C C . LEU A 1 84 ? -3.061 3.686 5.759 1.00 90.00 84 LEU A C 1
ATOM 658 O O . LEU A 1 84 ? -2.793 2.763 4.998 1.00 90.00 84 LEU A O 1
ATOM 662 N N . GLY A 1 85 ? -3.390 4.901 5.332 1.00 88.69 85 GLY A N 1
ATOM 663 C CA . GLY A 1 85 ? -3.210 5.342 3.948 1.00 88.69 85 GLY A CA 1
ATOM 664 C C . GLY A 1 85 ? -1.756 5.254 3.468 1.00 88.69 85 GLY A C 1
ATOM 665 O O . GLY A 1 85 ? -0.811 5.276 4.267 1.00 88.69 85 GLY A O 1
ATOM 666 N N . THR A 1 86 ? -1.580 5.156 2.150 1.00 88.25 86 THR A N 1
ATOM 667 C CA . THR A 1 86 ? -0.271 5.015 1.508 1.00 88.25 86 THR A CA 1
ATOM 668 C C . THR A 1 86 ? 0.653 6.190 1.837 1.00 88.25 86 THR A C 1
ATOM 670 O O . THR A 1 86 ? 0.359 7.341 1.543 1.00 88.25 86 THR A O 1
ATOM 673 N N . GLN A 1 87 ? 1.816 5.918 2.425 1.00 84.69 87 GLN A N 1
ATOM 674 C CA . GLN A 1 87 ? 2.748 6.988 2.813 1.00 84.69 87 GLN A CA 1
ATOM 675 C C . GLN A 1 87 ? 3.515 7.570 1.618 1.00 84.69 87 GLN A C 1
ATOM 677 O O . GLN A 1 87 ? 3.930 8.729 1.626 1.00 84.69 87 GLN A O 1
ATOM 682 N N . ARG A 1 88 ? 3.704 6.768 0.567 1.00 85.31 88 ARG A N 1
ATOM 683 C CA . ARG A 1 88 ? 4.418 7.191 -0.634 1.00 85.31 88 ARG A 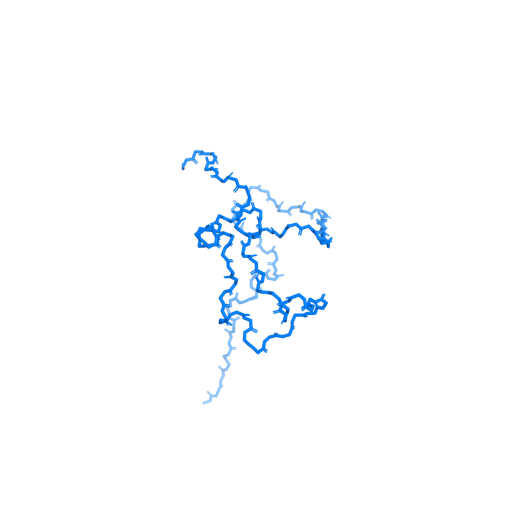CA 1
ATOM 684 C C . ARG A 1 88 ? 3.543 8.106 -1.487 1.00 85.31 88 ARG A C 1
ATOM 686 O O . ARG A 1 88 ? 2.415 7.764 -1.829 1.00 85.31 88 ARG A O 1
ATOM 693 N N . LYS A 1 89 ? 4.102 9.249 -1.882 1.00 84.69 89 LYS A N 1
ATOM 694 C CA . LYS A 1 89 ? 3.508 10.124 -2.896 1.00 84.69 89 LYS A CA 1
ATOM 695 C C . LYS A 1 89 ? 3.872 9.581 -4.273 1.00 84.69 89 LYS A C 1
ATOM 697 O O . LYS A 1 89 ? 5.054 9.487 -4.601 1.00 84.69 89 LYS A O 1
ATOM 702 N N . PHE A 1 90 ? 2.864 9.189 -5.043 1.00 84.88 90 PHE A N 1
ATOM 703 C CA . PHE A 1 90 ? 3.045 8.755 -6.422 1.00 84.88 90 PHE A CA 1
ATOM 704 C C . PHE A 1 90 ? 2.951 9.953 -7.357 1.00 84.88 90 PHE A C 1
ATOM 706 O O . PHE A 1 90 ? 2.073 10.801 -7.208 1.00 84.88 90 PHE A O 1
ATOM 713 N N . SER A 1 91 ? 3.851 9.994 -8.328 1.00 84.00 91 SER A N 1
ATOM 714 C CA . SER A 1 91 ? 3.827 10.925 -9.447 1.00 84.00 91 SER A CA 1
ATOM 715 C C . SER A 1 91 ? 4.063 10.120 -10.722 1.00 84.00 91 SER A C 1
ATOM 717 O O . SER A 1 91 ? 4.951 9.260 -10.710 1.00 84.00 91 SER A O 1
ATOM 719 N N . PRO A 1 92 ? 3.304 10.358 -11.803 1.00 80.38 92 PRO A N 1
ATOM 720 C CA . PRO A 1 92 ? 3.627 9.771 -13.096 1.00 80.38 92 PRO A CA 1
ATOM 721 C C . PRO A 1 92 ? 5.030 10.230 -13.510 1.00 80.38 92 PRO A C 1
ATOM 723 O O . PRO A 1 92 ? 5.358 11.412 -13.412 1.00 80.38 92 PRO A O 1
ATOM 726 N N . VAL A 1 93 ? 5.874 9.278 -13.901 1.00 81.50 93 VAL A N 1
ATOM 727 C CA . VAL A 1 93 ? 7.228 9.519 -14.409 1.00 81.50 93 VAL A CA 1
ATOM 728 C C . VAL A 1 93 ? 7.384 8.746 -15.718 1.00 81.50 93 VAL A C 1
ATOM 730 O O . VAL A 1 93 ? 7.079 7.555 -15.754 1.00 81.50 93 VAL A O 1
ATOM 733 N N . GLY A 1 94 ? 7.829 9.424 -16.777 1.00 78.12 94 GLY A N 1
ATOM 734 C CA . GLY A 1 94 ? 7.905 8.886 -18.143 1.00 78.12 94 GLY A CA 1
ATOM 735 C C . GLY A 1 94 ? 6.983 9.619 -19.124 1.00 78.12 94 GLY A C 1
ATOM 736 O O . GLY A 1 94 ? 6.033 10.279 -18.703 1.00 78.12 94 GLY A O 1
ATOM 737 N N . ASP A 1 95 ? 7.298 9.520 -20.416 1.00 71.00 95 ASP A N 1
ATOM 738 C CA . ASP A 1 95 ? 6.486 10.086 -21.497 1.00 71.00 95 ASP A CA 1
ATOM 739 C C . ASP A 1 95 ? 5.267 9.194 -21.793 1.00 71.00 95 ASP A C 1
ATOM 741 O O . ASP A 1 95 ? 5.312 7.981 -21.566 1.00 71.00 95 ASP A O 1
ATOM 745 N N . ALA A 1 96 ? 4.176 9.828 -22.237 1.00 61.38 96 ALA A N 1
ATOM 746 C CA . ALA A 1 96 ? 2.872 9.207 -22.494 1.00 61.38 96 ALA A CA 1
ATOM 747 C C . ALA A 1 96 ? 2.869 8.234 -23.683 1.00 61.38 96 ALA A C 1
ATOM 749 O O . ALA A 1 96 ? 3.584 8.502 -24.675 1.00 61.38 96 ALA A O 1
#

Foldseek 3Di:
DDDDDDPPDPCPVVDCPDPPDDPDDDDDPDDDDDDDDPDQDPCLPPPQPPVLVVQAQPFDDPVVVPPDDDPPCCVVVVDGDGRHHRPDDDDDDDDD

Secondary structure (DSSP, 8-state):
--------STTTTTS----TT-SS------------TTSPPHHHHH---HHHHHTTTSBPPHHHHTT---TT-THHHHSPPBP----SPP---S--